Protein AF-A0A9D8FUT2-F1 (afdb_monomer)

Nearest PDB structures (foldseek):
  5x11-assembly1_B  TM=3.576E-01  e=8.310E+00  Bacillus spizizenii str. W23

Sequence (104 aa):
MATETNRPTRKVTVTLPISLLARLDGVVPSRLRSAFIVRAIEERLALMEQAAALEESAGAWRDEDYPDMATEGAIDRWLAELRGPADDRLYELSADPGERGEAP

Solvent-accessible surface area (backbone atoms only — not comparable to full-atom values): 6644 Å² total; per-residue (Å²): 133,86,78,82,86,76,75,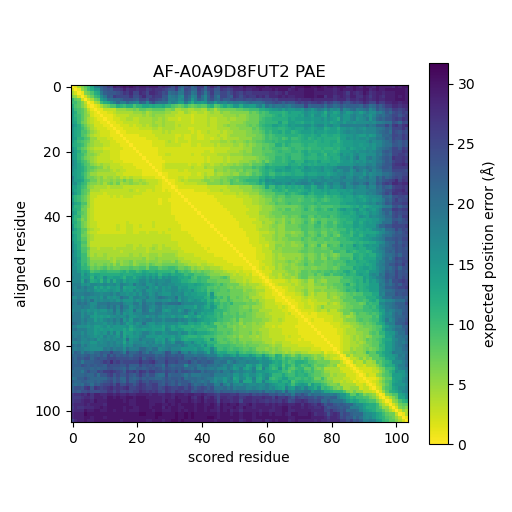92,81,79,94,80,90,79,93,73,60,68,72,56,50,54,54,45,60,76,75,40,58,81,92,47,42,67,62,50,53,51,50,55,49,52,56,54,48,52,52,49,54,51,53,50,50,53,62,72,47,59,76,75,71,54,64,87,83,37,65,56,64,65,40,72,74,33,37,50,50,51,49,47,65,67,40,46,72,53,51,53,52,51,48,63,73,66,51,64,86,81,74,73,69,82,77,133

Mean predicted aligned error: 12.24 Å

pLDDT: mean 84.5, std 15.14, range [38.53, 98.31]

Structure (mmCIF, N/CA/C/O backbone):
data_AF-A0A9D8FUT2-F1
#
_entry.id   AF-A0A9D8FUT2-F1
#
loop_
_atom_site.group_PDB
_atom_site.id
_atom_site.type_symbol
_atom_site.label_atom_id
_atom_site.label_alt_id
_atom_site.label_comp_id
_atom_site.label_asym_id
_atom_site.label_entity_id
_atom_site.label_seq_id
_atom_site.pdbx_PDB_ins_code
_atom_site.Cartn_x
_atom_site.Cartn_y
_atom_site.Cartn_z
_atom_site.occupancy
_atom_site.B_iso_or_equiv
_atom_site.auth_seq_id
_atom_site.auth_comp_id
_atom_site.auth_asym_id
_atom_site.auth_atom_id
_atom_site.pdbx_PDB_model_num
ATOM 1 N N . MET A 1 1 ? 17.488 -2.417 12.997 1.00 38.53 1 MET A N 1
ATOM 2 C CA . MET A 1 1 ? 16.045 -2.168 12.793 1.00 38.53 1 MET A CA 1
ATOM 3 C C . MET A 1 1 ? 15.645 -1.029 13.716 1.00 38.53 1 MET A C 1
ATOM 5 O O . MET A 1 1 ? 15.543 -1.250 14.914 1.00 38.53 1 MET A O 1
ATOM 9 N N . ALA A 1 2 ? 15.579 0.201 13.203 1.00 39.81 2 ALA A N 1
ATOM 10 C CA . ALA A 1 2 ? 15.327 1.380 14.028 1.00 39.81 2 ALA A CA 1
ATOM 11 C C . ALA A 1 2 ? 13.886 1.359 14.561 1.00 39.81 2 ALA A C 1
ATOM 13 O O . ALA A 1 2 ? 12.933 1.275 13.791 1.00 39.81 2 ALA A O 1
ATOM 14 N N . THR A 1 3 ? 13.731 1.411 15.881 1.00 47.22 3 THR A N 1
ATOM 15 C CA . THR A 1 3 ? 12.441 1.566 16.555 1.00 47.22 3 THR A CA 1
ATOM 16 C C . THR A 1 3 ? 12.002 3.023 16.449 1.00 47.22 3 THR A C 1
ATOM 18 O O . THR A 1 3 ? 12.442 3.880 17.219 1.00 47.22 3 THR A O 1
ATOM 21 N N . GLU A 1 4 ? 11.145 3.323 15.478 1.00 55.25 4 GLU A N 1
ATOM 22 C CA . GLU A 1 4 ? 10.532 4.642 15.316 1.00 55.25 4 GLU A CA 1
ATOM 23 C C . GLU A 1 4 ? 9.451 4.830 16.397 1.00 55.25 4 GLU A C 1
ATOM 25 O O . GLU A 1 4 ? 8.264 4.603 16.193 1.00 55.25 4 GLU A O 1
ATOM 30 N N . THR A 1 5 ? 9.886 5.142 17.620 1.00 58.72 5 THR A N 1
ATOM 31 C CA . THR A 1 5 ? 9.057 4.985 18.833 1.00 58.72 5 THR A CA 1
ATOM 32 C C . THR A 1 5 ? 8.139 6.185 19.113 1.00 58.72 5 THR A C 1
ATOM 34 O O . THR A 1 5 ? 7.511 6.231 20.165 1.00 58.72 5 THR A O 1
ATOM 37 N N . ASN A 1 6 ? 8.023 7.174 18.216 1.00 68.12 6 ASN A N 1
ATOM 38 C CA . ASN A 1 6 ? 7.124 8.310 18.455 1.00 68.12 6 ASN A CA 1
ATOM 39 C C . ASN A 1 6 ? 6.726 9.071 17.174 1.00 68.12 6 ASN A C 1
ATOM 41 O O . ASN A 1 6 ? 7.225 10.167 16.921 1.00 68.12 6 ASN A O 1
ATOM 45 N N . ARG A 1 7 ? 5.823 8.514 16.354 1.00 82.62 7 ARG A N 1
ATOM 46 C CA . ARG A 1 7 ? 5.160 9.301 15.296 1.00 82.62 7 ARG A CA 1
ATOM 47 C C . ARG A 1 7 ? 4.006 10.115 15.901 1.00 82.62 7 ARG A C 1
ATOM 49 O O . ARG A 1 7 ? 3.204 9.539 16.639 1.00 82.62 7 ARG A O 1
ATOM 56 N N . PRO A 1 8 ? 3.881 11.424 15.605 1.00 90.88 8 PRO A N 1
ATOM 57 C CA . PRO A 1 8 ? 2.759 12.223 16.088 1.00 90.88 8 PRO A CA 1
ATOM 58 C C . PRO A 1 8 ? 1.447 11.659 15.534 1.00 90.88 8 PRO A C 1
ATOM 60 O O . PRO A 1 8 ? 1.306 11.450 14.331 1.00 90.88 8 PRO A O 1
ATOM 63 N N . THR A 1 9 ? 0.477 11.407 16.413 1.00 90.50 9 THR A N 1
ATOM 64 C CA . THR A 1 9 ? -0.825 10.843 16.033 1.00 90.50 9 THR A CA 1
ATOM 65 C C . THR A 1 9 ? -1.944 11.856 16.249 1.00 90.50 9 THR A C 1
ATOM 67 O O . THR A 1 9 ? -1.925 12.643 17.195 1.00 90.50 9 THR A O 1
ATOM 70 N N . ARG A 1 10 ? -2.949 11.835 15.366 1.00 94.50 10 ARG A N 1
ATOM 71 C CA . ARG A 1 10 ? -4.179 12.630 15.486 1.00 94.50 10 ARG A CA 1
ATOM 72 C C . ARG A 1 10 ? -5.381 11.696 15.467 1.00 94.50 10 ARG A C 1
ATOM 74 O O . ARG A 1 10 ? -5.510 10.874 14.565 1.00 94.50 10 ARG A O 1
ATOM 81 N N . LYS A 1 11 ? -6.282 11.840 16.440 1.00 92.94 11 LYS A N 1
ATOM 82 C CA . LYS A 1 11 ? -7.521 11.055 16.488 1.00 92.94 11 LYS A CA 1
ATOM 83 C C . LYS A 1 11 ? -8.502 11.540 15.419 1.00 92.94 11 LYS A C 1
ATOM 85 O O . LYS A 1 11 ? -8.740 12.738 15.294 1.00 92.94 11 LYS A O 1
ATOM 90 N N . VAL A 1 12 ? -9.091 10.597 14.691 1.00 93.69 12 VAL A N 1
ATOM 91 C CA . VAL A 1 12 ? -10.158 10.832 13.709 1.00 93.69 12 VAL A CA 1
ATOM 92 C C . VAL A 1 12 ? -11.348 9.945 14.074 1.00 93.69 12 VAL A C 1
ATOM 94 O O . VAL A 1 12 ? -11.162 8.789 14.454 1.00 93.69 12 VAL A O 1
ATOM 97 N N . THR A 1 13 ? -12.564 10.484 13.980 1.00 94.38 13 THR A N 1
ATOM 98 C CA . THR A 1 13 ? -13.807 9.723 14.176 1.00 94.38 13 THR A CA 1
ATOM 99 C C . THR A 1 13 ? -14.350 9.301 12.816 1.00 94.38 13 THR A C 1
ATOM 101 O O . THR A 1 13 ? -14.564 10.150 11.955 1.00 94.38 13 THR A O 1
ATOM 104 N N . VAL A 1 14 ? -14.583 8.001 12.624 1.00 91.88 14 VAL A N 1
ATOM 105 C CA . VAL A 1 14 ? -15.104 7.425 11.374 1.00 91.88 14 VAL A CA 1
ATOM 106 C C . VAL A 1 14 ? -16.338 6.586 11.694 1.00 91.88 14 VAL A C 1
ATOM 108 O O . VAL A 1 14 ? -16.329 5.813 12.652 1.00 91.88 14 VAL A O 1
ATOM 111 N N . THR A 1 15 ? -17.394 6.729 10.893 1.00 96.00 15 THR A N 1
ATOM 112 C CA . THR A 1 15 ? -18.607 5.907 11.012 1.00 96.00 15 THR A CA 1
ATOM 113 C C . THR A 1 15 ? -18.456 4.664 10.143 1.00 96.00 15 THR A C 1
ATOM 115 O O . THR A 1 15 ? -18.174 4.777 8.953 1.00 96.00 15 THR A O 1
ATOM 118 N N . LEU A 1 16 ? -18.639 3.481 10.731 1.00 92.56 16 LEU A N 1
ATOM 119 C CA . LEU A 1 16 ? -18.497 2.192 10.051 1.00 92.56 16 LEU A CA 1
ATOM 120 C C . LEU A 1 16 ? -19.815 1.408 10.123 1.00 92.56 16 LEU A C 1
ATOM 122 O O . LEU A 1 16 ? -20.492 1.465 11.154 1.00 92.56 16 LEU A O 1
ATOM 126 N N . PRO A 1 17 ? -20.183 0.644 9.077 1.00 97.50 17 PRO A N 1
ATOM 127 C CA . PRO A 1 17 ? -21.337 -0.244 9.136 1.00 97.50 17 PRO A CA 1
ATOM 128 C C . PRO A 1 17 ? -21.213 -1.258 10.278 1.00 97.50 17 PRO A C 1
ATOM 130 O O . PRO A 1 17 ? -20.157 -1.864 10.469 1.00 97.50 17 PRO A O 1
ATOM 133 N N . ILE A 1 18 ? -22.314 -1.506 10.993 1.00 97.19 18 ILE A N 1
ATOM 134 C CA . ILE A 1 18 ? -22.351 -2.461 12.116 1.00 97.19 18 ILE A CA 1
ATOM 135 C C . ILE A 1 18 ? -21.906 -3.858 11.665 1.00 97.19 18 ILE A C 1
ATOM 137 O O . ILE A 1 18 ? -21.151 -4.526 12.365 1.00 97.19 18 ILE A O 1
ATOM 141 N N . SER A 1 19 ? -22.316 -4.283 10.469 1.00 97.31 19 SER A N 1
ATOM 142 C CA . SER A 1 19 ? -21.922 -5.573 9.892 1.00 97.31 19 SER A CA 1
ATOM 143 C C . SER A 1 19 ? -20.412 -5.685 9.659 1.00 97.31 19 SER A C 1
ATOM 145 O O . SER A 1 19 ? -19.838 -6.756 9.847 1.00 97.31 19 SER A O 1
ATOM 147 N N . LEU A 1 20 ? -19.751 -4.587 9.284 1.00 95.19 20 LEU A N 1
ATOM 148 C CA . LEU A 1 20 ? -18.302 -4.551 9.110 1.00 95.19 20 LEU A CA 1
ATOM 149 C C . LEU A 1 20 ? -17.586 -4.618 10.460 1.00 95.19 20 LEU A C 1
ATOM 151 O O . LEU A 1 20 ? -16.620 -5.365 10.591 1.00 95.19 20 LEU A O 1
ATOM 155 N N . LEU A 1 21 ? -18.086 -3.892 11.464 1.00 93.31 21 LEU A N 1
ATOM 156 C CA . LEU A 1 21 ? -17.562 -3.971 12.827 1.00 93.31 21 LEU A CA 1
ATOM 157 C C . LEU A 1 21 ? -17.705 -5.387 13.389 1.00 93.31 21 LEU A C 1
ATOM 159 O O . LEU A 1 21 ? -16.725 -5.943 13.854 1.00 93.31 21 LEU A O 1
ATOM 163 N N . ALA A 1 22 ? -18.866 -6.029 13.247 1.00 94.88 22 ALA A N 1
ATOM 164 C CA . ALA A 1 22 ? -19.059 -7.408 13.699 1.00 94.88 22 ALA A CA 1
ATOM 165 C C . ALA A 1 22 ? -18.057 -8.388 13.057 1.00 94.88 22 ALA A C 1
ATOM 167 O O . ALA A 1 22 ? -17.514 -9.262 13.732 1.00 94.88 22 ALA A O 1
ATOM 168 N N . ARG A 1 23 ? -17.761 -8.216 11.761 1.00 95.25 23 ARG A N 1
ATOM 169 C CA . ARG A 1 23 ? -16.734 -9.009 11.065 1.00 95.25 23 ARG A CA 1
ATOM 170 C C . ARG A 1 23 ? -15.329 -8.718 11.584 1.00 95.25 23 ARG A C 1
ATOM 172 O O . ARG A 1 23 ? -14.566 -9.654 11.800 1.00 95.25 23 ARG A O 1
ATOM 179 N N . LEU A 1 24 ? -14.990 -7.445 11.786 1.00 94.06 24 LEU A N 1
ATOM 180 C CA . LEU A 1 24 ? -13.699 -7.046 12.346 1.00 94.06 24 LEU A CA 1
ATOM 181 C C . LEU A 1 24 ? -13.509 -7.646 13.744 1.00 94.06 24 LEU A C 1
ATOM 183 O O . LEU A 1 24 ? -12.442 -8.167 14.047 1.00 94.06 24 LEU A O 1
ATOM 187 N N . ASP A 1 25 ? -14.557 -7.625 14.559 1.00 91.25 25 ASP A N 1
ATOM 188 C CA . ASP A 1 25 ? -14.572 -8.120 15.932 1.00 91.25 25 ASP A CA 1
ATOM 189 C C . ASP A 1 25 ? -14.375 -9.638 16.011 1.00 91.25 25 ASP A C 1
ATOM 191 O O . ASP A 1 25 ? -13.738 -10.117 16.948 1.00 91.25 25 ASP A O 1
ATOM 195 N N . GLY A 1 26 ? -14.877 -10.382 15.020 1.00 94.31 26 GLY A N 1
ATOM 196 C CA . GLY A 1 26 ? -14.706 -11.833 14.926 1.00 94.31 26 GLY A CA 1
ATOM 197 C C . GLY A 1 26 ? -13.306 -12.285 14.498 1.00 94.31 26 GLY A C 1
ATOM 198 O O . GLY A 1 26 ? -12.945 -13.432 14.742 1.00 94.31 26 GLY A O 1
ATOM 199 N N . VAL A 1 27 ? -12.516 -11.407 13.871 1.00 95.25 27 VAL A N 1
ATOM 200 C CA . VAL A 1 27 ? -11.194 -11.752 13.308 1.00 95.25 27 VAL A CA 1
ATOM 201 C C . VAL A 1 27 ? -10.050 -11.078 14.066 1.00 95.25 27 VAL A C 1
ATOM 203 O O . VAL A 1 27 ? -8.987 -11.669 14.245 1.00 95.25 27 VAL A O 1
ATOM 206 N N . VAL A 1 28 ? -10.247 -9.837 14.517 1.00 94.38 28 VAL A N 1
ATOM 207 C CA . VAL A 1 28 ? -9.194 -8.992 15.087 1.00 94.38 28 VAL A CA 1
ATOM 208 C C . VAL A 1 28 ? -9.484 -8.700 16.564 1.00 94.38 28 VAL A C 1
ATOM 210 O O . VAL A 1 28 ? -10.483 -8.044 16.887 1.00 94.38 28 VAL A O 1
ATOM 213 N N . PRO A 1 29 ? -8.581 -9.094 17.483 1.00 92.06 29 PRO A N 1
ATOM 214 C CA 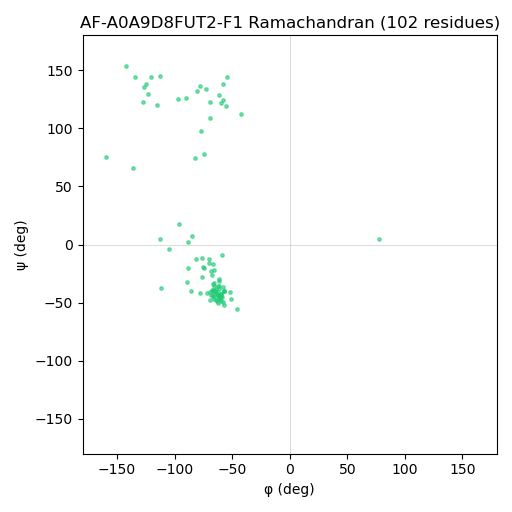. PRO A 1 29 ? -8.696 -8.755 18.897 1.00 92.06 29 PRO A CA 1
ATOM 215 C C . PRO A 1 29 ? -8.834 -7.246 19.121 1.00 92.06 29 PRO A C 1
ATOM 217 O O . PRO A 1 29 ? -8.182 -6.442 18.453 1.00 92.06 29 PRO A O 1
ATOM 220 N N . SER A 1 30 ? -9.629 -6.845 20.115 1.00 87.12 30 SER A N 1
ATOM 221 C CA . SER A 1 30 ? -9.954 -5.433 20.389 1.00 87.12 30 SER A CA 1
ATOM 222 C C . SER A 1 30 ? -8.725 -4.521 20.503 1.00 87.12 30 SER A C 1
ATOM 224 O O . SER A 1 30 ? -8.711 -3.431 19.933 1.00 87.12 30 SER A O 1
ATOM 226 N N . ARG A 1 31 ? -7.657 -4.990 21.162 1.00 89.56 31 ARG A N 1
ATOM 227 C CA . ARG A 1 31 ? -6.399 -4.241 21.351 1.00 89.56 31 ARG A CA 1
ATOM 228 C C . ARG A 1 31 ? -5.570 -4.066 20.073 1.00 89.56 31 ARG A C 1
ATOM 230 O O . ARG A 1 31 ? -4.684 -3.221 20.049 1.00 89.56 31 ARG A O 1
ATOM 237 N N . LEU A 1 32 ? -5.855 -4.833 19.020 1.00 93.25 32 LEU A N 1
ATOM 238 C CA . LEU A 1 32 ? -5.117 -4.807 17.753 1.00 93.25 32 LEU A CA 1
ATOM 239 C C . LEU A 1 32 ? -5.870 -4.084 16.631 1.00 93.25 32 LEU A C 1
ATOM 241 O O . LEU A 1 32 ? -5.310 -3.892 15.555 1.00 93.25 32 LEU A O 1
ATOM 245 N N . ARG A 1 33 ? -7.111 -3.639 16.866 1.00 91.62 33 ARG A N 1
ATOM 246 C CA . ARG A 1 33 ? -7.939 -3.002 15.827 1.00 91.62 33 ARG A CA 1
ATOM 247 C C . ARG A 1 33 ? -7.319 -1.736 15.265 1.00 91.62 33 ARG A C 1
ATOM 249 O O . ARG A 1 33 ? -7.314 -1.566 14.056 1.00 91.62 33 ARG A O 1
ATOM 256 N N . SER A 1 34 ? -6.773 -0.876 16.124 1.00 90.06 34 SER A N 1
ATOM 257 C CA . SER A 1 34 ? -6.118 0.357 15.671 1.00 90.06 34 SER A CA 1
ATOM 258 C C . SER A 1 34 ? -4.953 0.040 14.729 1.00 90.06 34 SER A C 1
ATOM 260 O O . SER A 1 34 ? -4.907 0.545 13.615 1.00 90.06 34 SER A O 1
ATOM 262 N N . ALA A 1 35 ? -4.075 -0.888 15.124 1.00 92.38 35 ALA A N 1
ATOM 263 C CA . ALA A 1 35 ? -2.945 -1.310 14.300 1.00 92.38 35 ALA A CA 1
ATOM 264 C C . ALA A 1 35 ? -3.391 -1.985 12.992 1.00 92.38 35 ALA A C 1
ATOM 266 O O . ALA A 1 35 ? -2.785 -1.776 11.946 1.00 92.38 35 ALA A O 1
ATOM 267 N N . PHE A 1 36 ? -4.460 -2.781 13.032 1.00 95.12 36 PHE A N 1
ATOM 268 C CA . PHE A 1 36 ? -5.040 -3.382 11.834 1.00 95.12 36 PHE A CA 1
ATOM 269 C C . PHE A 1 36 ? -5.580 -2.323 10.867 1.00 95.12 36 PHE A C 1
ATOM 271 O O . PHE A 1 36 ? -5.256 -2.364 9.686 1.00 95.12 36 PHE A O 1
ATOM 278 N N . ILE A 1 37 ? -6.362 -1.363 11.368 1.00 93.94 37 ILE A N 1
ATOM 279 C CA . ILE A 1 37 ? -6.949 -0.291 10.558 1.00 93.94 37 ILE A CA 1
ATOM 280 C C . ILE A 1 37 ? -5.850 0.584 9.951 1.00 93.94 37 ILE A C 1
ATOM 282 O O . ILE A 1 37 ? -5.925 0.897 8.769 1.00 93.94 37 ILE A O 1
ATOM 286 N N . VAL A 1 38 ? -4.822 0.939 10.729 1.00 94.94 38 VAL A N 1
ATOM 287 C CA . VAL A 1 38 ? -3.673 1.713 10.236 1.00 94.94 38 VAL A CA 1
ATOM 288 C C . VAL A 1 38 ? -3.000 0.992 9.071 1.00 94.94 38 VAL A C 1
ATOM 290 O O . VAL A 1 38 ? -2.900 1.574 7.997 1.00 94.94 38 VAL A O 1
ATOM 293 N N . ARG A 1 39 ? -2.646 -0.290 9.235 1.00 95.81 39 ARG A N 1
ATOM 294 C CA . ARG A 1 39 ? -2.018 -1.071 8.156 1.00 95.81 39 ARG A CA 1
ATOM 295 C C . ARG A 1 39 ? -2.906 -1.182 6.921 1.00 95.81 39 ARG A C 1
ATOM 297 O O . ARG A 1 39 ? -2.433 -0.969 5.815 1.00 95.81 39 ARG A O 1
ATOM 304 N N . ALA A 1 40 ? -4.199 -1.449 7.103 1.00 96.44 40 ALA A N 1
ATOM 305 C CA . ALA A 1 40 ? -5.136 -1.542 5.985 1.00 96.44 40 ALA A CA 1
ATOM 306 C C . ALA A 1 40 ? -5.251 -0.218 5.205 1.00 96.44 40 ALA A C 1
ATOM 308 O O . ALA A 1 40 ? -5.409 -0.229 3.986 1.00 96.44 40 ALA A O 1
ATOM 309 N N . ILE A 1 41 ? -5.170 0.924 5.898 1.00 96.31 41 ILE A N 1
ATOM 310 C CA . ILE A 1 41 ? -5.146 2.248 5.266 1.00 96.31 41 ILE A CA 1
ATOM 311 C C . ILE A 1 41 ? -3.827 2.461 4.516 1.00 96.31 41 ILE A C 1
ATOM 313 O O . ILE A 1 41 ? -3.870 2.869 3.360 1.00 96.31 41 ILE A O 1
ATOM 317 N N . GLU A 1 42 ? -2.681 2.163 5.134 1.00 97.75 42 GLU A N 1
ATOM 318 C CA . GLU A 1 42 ? -1.355 2.288 4.507 1.00 97.75 42 GLU A CA 1
ATOM 319 C C . GLU A 1 42 ? -1.251 1.443 3.231 1.00 97.75 42 GLU A C 1
ATOM 321 O O . GLU A 1 42 ? -0.893 1.961 2.176 1.00 97.75 42 GLU A O 1
ATOM 326 N N . GLU A 1 43 ? -1.644 0.169 3.296 1.00 98.00 43 GLU A N 1
ATOM 327 C CA . GLU A 1 43 ? -1.658 -0.738 2.144 1.00 98.00 43 GLU A CA 1
ATOM 328 C C . GLU A 1 43 ? -2.568 -0.212 1.028 1.00 98.00 43 GLU A C 1
ATOM 330 O O . GLU A 1 43 ? -2.191 -0.200 -0.146 1.00 98.00 43 GLU A O 1
ATOM 335 N N . ARG A 1 44 ? -3.770 0.265 1.379 1.00 98.19 44 ARG A N 1
ATOM 336 C CA . ARG A 1 44 ? -4.715 0.776 0.384 1.00 98.19 44 ARG A CA 1
ATOM 337 C C . ARG A 1 44 ? -4.210 2.050 -0.287 1.00 98.19 44 ARG A C 1
ATOM 339 O O . ARG A 1 44 ? -4.410 2.177 -1.495 1.00 98.19 44 ARG A O 1
ATOM 346 N N . LEU A 1 45 ? -3.595 2.960 0.470 1.00 98.31 45 LEU A N 1
ATOM 347 C CA . LEU A 1 45 ? -3.012 4.197 -0.052 1.00 98.31 45 LEU A CA 1
ATOM 348 C C . LEU A 1 45 ? -1.826 3.902 -0.970 1.00 98.31 45 LEU A C 1
ATOM 350 O O . LEU A 1 45 ? -1.819 4.387 -2.096 1.00 98.31 45 LEU A O 1
ATOM 354 N N . ALA A 1 46 ? -0.910 3.023 -0.559 1.00 97.88 46 ALA A N 1
ATOM 355 C CA . ALA A 1 46 ? 0.227 2.626 -1.385 1.00 97.88 46 ALA A CA 1
ATOM 356 C C . ALA A 1 46 ? -0.218 2.050 -2.741 1.00 97.88 46 ALA A C 1
ATOM 358 O O . ALA A 1 46 ? 0.366 2.361 -3.776 1.00 97.88 46 ALA A O 1
ATOM 359 N N . LEU A 1 47 ? -1.289 1.248 -2.762 1.00 98.06 47 LEU A N 1
ATOM 360 C CA . LEU A 1 47 ? -1.865 0.740 -4.011 1.00 98.06 47 LEU A CA 1
ATOM 361 C C . LEU A 1 47 ? -2.467 1.848 -4.888 1.00 98.06 47 LEU A C 1
ATOM 363 O O . LEU A 1 47 ? -2.393 1.760 -6.110 1.00 98.06 47 LEU A O 1
ATOM 367 N N . MET A 1 48 ? -3.079 2.876 -4.292 1.00 98.19 48 MET A N 1
ATOM 368 C CA . MET A 1 48 ? -3.609 4.022 -5.047 1.00 98.19 48 MET A CA 1
ATOM 369 C C . MET A 1 48 ? -2.487 4.856 -5.656 1.00 98.19 48 MET A C 1
ATOM 371 O O . MET A 1 48 ? -2.581 5.237 -6.816 1.00 98.19 48 MET A O 1
ATOM 375 N N . GLU A 1 49 ? -1.429 5.105 -4.889 1.00 97.81 49 GLU A N 1
ATOM 376 C CA . GLU A 1 49 ? -0.245 5.837 -5.343 1.00 97.81 49 GLU A CA 1
ATOM 377 C C . GLU A 1 49 ? 0.461 5.096 -6.484 1.00 97.81 49 GLU A C 1
ATOM 379 O O . GLU A 1 49 ? 0.803 5.706 -7.492 1.00 97.81 49 GLU A O 1
ATOM 384 N N . GLN A 1 50 ? 0.609 3.770 -6.378 1.00 96.75 50 GLN A N 1
ATOM 385 C CA . GLN A 1 50 ? 1.164 2.945 -7.457 1.00 96.75 50 GLN A CA 1
ATOM 386 C C . GLN A 1 50 ? 0.299 2.982 -8.717 1.00 96.75 50 GLN A C 1
ATOM 388 O O . GLN A 1 50 ? 0.831 3.125 -9.813 1.00 96.75 50 GLN A O 1
ATOM 393 N N . ALA A 1 51 ? -1.025 2.867 -8.576 1.00 97.00 51 ALA A N 1
ATOM 394 C CA . ALA A 1 51 ? -1.931 2.953 -9.717 1.00 97.00 51 ALA A CA 1
ATOM 395 C C . ALA A 1 51 ? -1.825 4.316 -10.417 1.00 97.00 51 ALA A C 1
ATOM 397 O O . ALA A 1 51 ? -1.686 4.360 -11.635 1.00 97.00 51 ALA A O 1
ATOM 398 N N . ALA A 1 52 ? -1.798 5.408 -9.648 1.00 96.62 52 ALA A N 1
ATOM 399 C CA . ALA A 1 52 ? -1.609 6.751 -10.187 1.00 96.62 52 ALA A CA 1
ATOM 400 C C . ALA A 1 52 ? -0.261 6.888 -10.914 1.00 96.62 52 ALA A C 1
ATOM 402 O O . ALA A 1 52 ? -0.222 7.371 -12.038 1.00 96.62 52 ALA A O 1
ATOM 403 N N . ALA A 1 53 ? 0.830 6.384 -10.330 1.00 95.75 53 ALA A N 1
ATOM 404 C CA . ALA A 1 53 ? 2.144 6.401 -10.971 1.00 95.75 53 ALA A CA 1
ATOM 405 C C . ALA A 1 53 ? 2.174 5.608 -12.291 1.00 9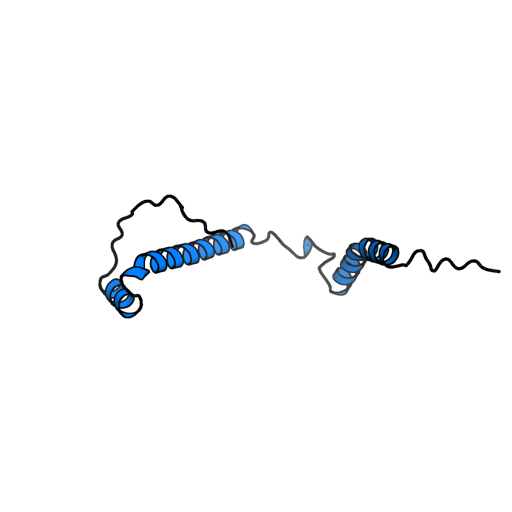5.75 53 ALA A C 1
ATOM 407 O O . ALA A 1 53 ? 2.817 6.034 -13.251 1.00 95.75 53 ALA A O 1
ATOM 408 N N . LEU A 1 54 ? 1.481 4.466 -12.371 1.00 94.88 54 LEU A N 1
ATOM 409 C CA . LEU A 1 54 ? 1.361 3.696 -13.614 1.00 94.88 54 LEU A CA 1
ATOM 410 C C . LEU A 1 54 ? 0.566 4.452 -14.685 1.00 94.88 54 LEU A C 1
ATOM 412 O O . LEU A 1 54 ? 0.939 4.418 -15.854 1.00 94.88 54 LEU A O 1
ATOM 416 N N . GLU A 1 55 ? -0.504 5.144 -14.297 1.00 94.25 55 GLU A N 1
ATOM 417 C CA . GLU A 1 55 ? -1.282 5.985 -15.211 1.00 94.25 55 GLU A CA 1
ATOM 418 C C . GLU A 1 55 ? -0.466 7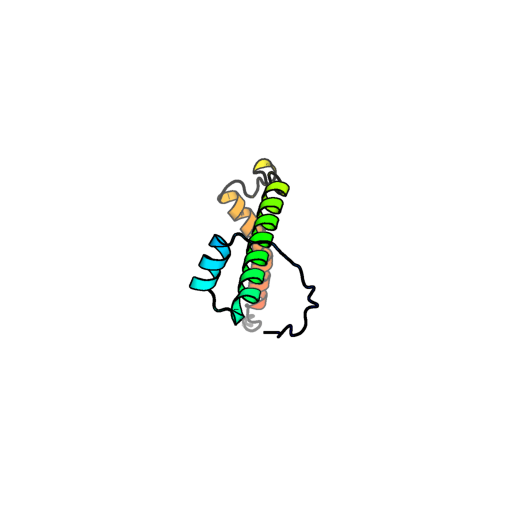.190 -15.704 1.00 94.25 55 GLU A C 1
ATOM 420 O O . GLU A 1 55 ? -0.444 7.469 -16.900 1.00 94.25 55 GLU A O 1
ATOM 425 N N . GLU A 1 56 ? 0.254 7.872 -14.811 1.00 93.56 56 GLU A N 1
ATOM 426 C CA . GLU A 1 56 ? 1.097 9.030 -15.141 1.00 93.56 56 GLU A CA 1
ATOM 427 C C . GLU A 1 56 ? 2.298 8.661 -16.022 1.00 93.56 56 GLU A C 1
ATOM 429 O O . GLU A 1 56 ? 2.706 9.443 -16.879 1.00 93.56 56 GLU A O 1
ATOM 434 N N . SER A 1 57 ? 2.861 7.467 -15.829 1.00 90.75 57 SER A N 1
ATOM 435 C CA . SER A 1 57 ? 3.983 6.957 -16.627 1.00 90.75 57 SER A CA 1
ATOM 436 C C . SER A 1 57 ? 3.549 6.209 -17.889 1.00 90.75 57 SER A C 1
ATOM 438 O O . SER A 1 57 ? 4.400 5.725 -18.641 1.00 90.75 57 SER A O 1
ATOM 440 N N . ALA A 1 58 ? 2.245 6.123 -18.171 1.00 88.69 58 ALA A N 1
ATOM 441 C CA . ALA A 1 58 ? 1.749 5.484 -19.379 1.00 88.69 58 ALA A CA 1
ATOM 442 C C . ALA A 1 58 ? 2.313 6.183 -20.628 1.00 88.69 58 ALA A C 1
ATOM 444 O O . ALA A 1 58 ? 2.131 7.380 -20.842 1.00 88.69 58 ALA A O 1
ATOM 445 N N . GLY A 1 59 ? 3.017 5.419 -21.466 1.00 85.38 59 GLY A N 1
ATOM 446 C CA . GLY A 1 59 ? 3.679 5.943 -22.663 1.00 85.38 59 GLY A CA 1
ATOM 447 C C . GLY A 1 59 ? 4.993 6.687 -22.401 1.00 85.38 59 GLY A C 1
ATOM 448 O O . GLY A 1 59 ? 5.581 7.189 -23.355 1.00 85.38 59 GLY A O 1
ATOM 449 N N . ALA A 1 60 ? 5.487 6.724 -21.157 1.00 87.00 60 ALA A N 1
ATOM 450 C CA . ALA A 1 60 ? 6.830 7.223 -20.846 1.00 87.00 60 ALA A CA 1
ATOM 451 C C . ALA A 1 60 ? 7.946 6.328 -21.420 1.00 87.00 60 ALA A C 1
ATOM 453 O O . ALA A 1 60 ? 9.090 6.762 -21.514 1.00 87.00 60 ALA A O 1
ATOM 454 N N . TRP A 1 61 ? 7.612 5.092 -21.805 1.00 84.19 61 TRP A N 1
ATOM 455 C CA . TRP A 1 61 ? 8.501 4.149 -22.472 1.00 84.19 61 TRP A CA 1
ATOM 456 C C . TRP A 1 61 ? 7.838 3.639 -23.751 1.00 84.19 61 TRP A C 1
ATOM 458 O O . TRP A 1 61 ? 6.737 3.086 -23.693 1.00 84.19 61 TRP A O 1
ATOM 468 N N . ARG A 1 62 ? 8.492 3.828 -24.899 1.00 85.31 62 ARG A N 1
ATOM 469 C CA . ARG A 1 62 ? 8.045 3.326 -26.205 1.00 85.31 62 ARG A CA 1
ATOM 470 C C . ARG A 1 62 ? 9.221 2.698 -26.933 1.00 85.31 62 ARG A C 1
ATOM 472 O O . ARG A 1 62 ? 10.336 3.204 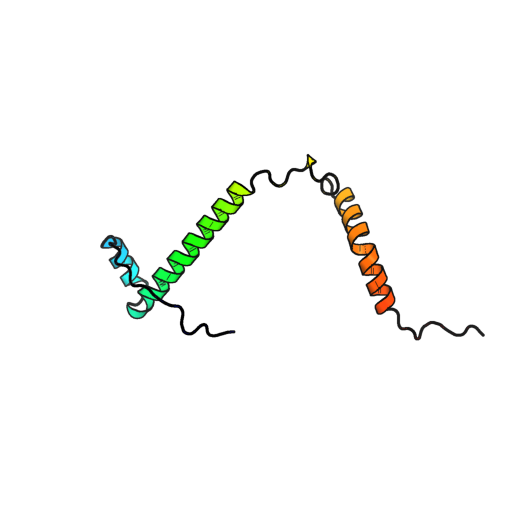-26.835 1.00 85.31 62 ARG A O 1
ATOM 479 N N . ASP A 1 63 ? 8.974 1.627 -27.675 1.00 82.75 63 ASP A N 1
ATOM 480 C CA . ASP A 1 63 ? 10.034 0.875 -28.356 1.00 82.75 63 ASP A CA 1
ATOM 481 C C . ASP A 1 63 ? 10.777 1.741 -29.387 1.00 82.75 63 ASP A C 1
ATOM 483 O O . ASP A 1 63 ? 11.983 1.587 -29.578 1.00 82.75 63 ASP A O 1
ATOM 487 N N . GLU A 1 64 ? 10.090 2.712 -30.001 1.00 85.81 64 GLU A N 1
ATOM 488 C CA . GLU A 1 64 ? 10.696 3.646 -30.955 1.00 85.81 64 GLU A CA 1
ATOM 489 C C . GLU A 1 64 ? 11.707 4.600 -30.306 1.00 85.81 64 GLU A C 1
ATOM 491 O O . GLU A 1 64 ? 12.622 5.071 -30.983 1.00 85.81 64 GLU A O 1
ATOM 496 N N . ASP A 1 65 ? 11.560 4.877 -29.007 1.00 85.88 65 ASP A N 1
ATOM 497 C CA . ASP A 1 65 ? 12.471 5.746 -28.259 1.00 85.88 65 ASP A CA 1
ATOM 498 C C . ASP A 1 65 ? 13.747 4.989 -27.813 1.00 85.88 65 ASP A C 1
ATOM 500 O O . ASP A 1 65 ? 14.729 5.626 -27.425 1.00 85.88 65 ASP A O 1
ATOM 504 N N . TYR A 1 66 ? 13.769 3.647 -27.908 1.00 85.25 66 TYR A N 1
ATOM 505 C CA . TYR A 1 66 ? 14.860 2.781 -27.426 1.00 85.25 66 TYR A CA 1
ATOM 506 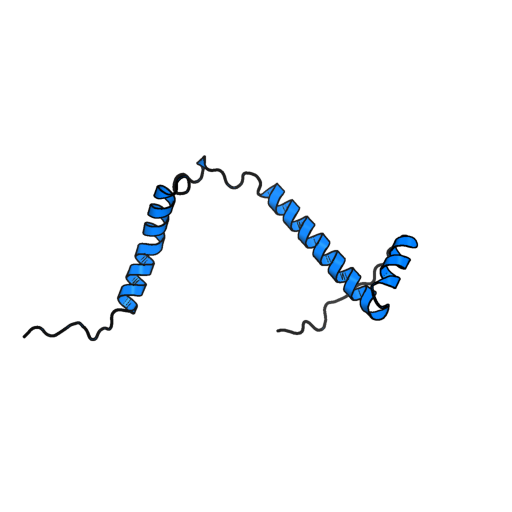C C . TYR A 1 66 ? 15.247 1.672 -28.431 1.00 85.25 66 TYR A C 1
ATOM 508 O O . TYR A 1 66 ? 15.123 0.479 -28.131 1.00 85.25 66 TYR A O 1
ATOM 516 N N . PRO A 1 67 ? 15.789 2.022 -29.614 1.00 85.06 67 PRO A N 1
ATOM 517 C CA . PRO A 1 67 ? 16.152 1.047 -30.649 1.00 85.06 67 PRO A CA 1
ATOM 518 C C . PRO A 1 67 ? 17.224 0.043 -30.195 1.00 85.06 67 PRO A C 1
ATOM 520 O O . PRO A 1 67 ? 17.215 -1.114 -30.622 1.00 85.06 67 PRO A O 1
ATOM 52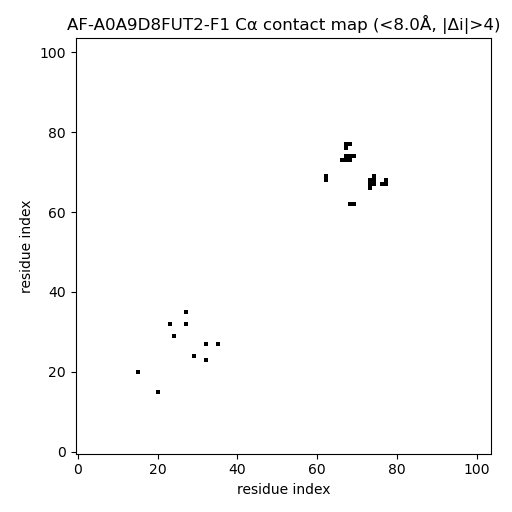3 N N . ASP A 1 68 ? 18.107 0.450 -29.282 1.00 86.12 68 ASP A N 1
ATOM 524 C CA . ASP A 1 68 ? 19.164 -0.400 -28.720 1.00 86.12 68 ASP A CA 1
ATOM 525 C C . ASP A 1 68 ? 18.613 -1.501 -27.801 1.00 86.12 68 ASP A C 1
ATOM 527 O O . ASP A 1 68 ? 19.317 -2.450 -27.470 1.00 86.12 68 ASP A O 1
ATOM 531 N N . MET A 1 69 ? 17.335 -1.410 -27.423 1.00 85.56 69 MET A N 1
ATOM 532 C CA . MET A 1 69 ? 16.639 -2.402 -26.604 1.00 85.56 69 MET A CA 1
ATOM 533 C C . MET A 1 69 ? 15.536 -3.140 -27.380 1.00 85.56 69 MET A C 1
ATOM 535 O O . MET A 1 69 ? 14.831 -3.966 -26.807 1.00 85.56 69 MET A O 1
ATOM 539 N N . ALA A 1 70 ? 15.400 -2.893 -28.689 1.00 87.38 70 ALA A N 1
ATOM 540 C CA . ALA A 1 70 ? 14.314 -3.436 -29.509 1.00 87.38 70 ALA A CA 1
ATOM 541 C C . ALA A 1 70 ? 14.476 -4.926 -29.872 1.00 87.38 70 ALA A C 1
ATOM 543 O O . ALA A 1 70 ? 13.518 -5.582 -30.276 1.00 87.38 70 ALA A O 1
ATOM 544 N N . THR A 1 71 ? 15.690 -5.478 -29.777 1.00 90.62 71 THR A N 1
ATOM 545 C CA . THR A 1 71 ? 15.974 -6.890 -30.084 1.00 90.62 71 THR A CA 1
ATOM 546 C C . THR A 1 71 ? 16.996 -7.455 -29.112 1.00 90.62 71 THR A C 1
ATOM 548 O O . THR A 1 71 ? 17.846 -6.715 -28.623 1.00 90.62 71 THR A O 1
ATOM 551 N N . GLU A 1 72 ? 16.974 -8.770 -28.896 1.00 89.75 72 GLU A N 1
ATOM 552 C CA . GLU A 1 72 ? 17.963 -9.474 -28.067 1.00 89.75 72 GLU A CA 1
ATOM 553 C C . GLU A 1 72 ? 19.403 -9.132 -28.484 1.00 89.75 72 GLU A C 1
ATOM 555 O O . GLU A 1 72 ? 20.199 -8.695 -27.663 1.00 89.75 72 GLU A O 1
ATOM 560 N N . GLY A 1 73 ? 19.708 -9.162 -29.787 1.00 92.38 73 GLY A N 1
ATOM 561 C CA . GLY A 1 73 ? 21.041 -8.803 -30.282 1.00 92.38 73 GLY A CA 1
ATOM 562 C C . GLY A 1 73 ? 21.411 -7.319 -30.134 1.00 92.38 73 GLY A C 1
ATOM 563 O O . GLY A 1 73 ? 22.595 -6.991 -30.147 1.00 92.38 73 GLY A O 1
ATOM 564 N N . ALA A 1 74 ? 20.438 -6.408 -30.029 1.00 89.94 74 ALA A N 1
ATOM 565 C CA . ALA A 1 74 ? 20.700 -5.003 -29.705 1.00 89.94 74 ALA A CA 1
ATOM 566 C C . ALA A 1 74 ? 20.964 -4.829 -28.202 1.00 89.94 74 ALA A C 1
ATOM 568 O O . ALA A 1 74 ? 21.944 -4.180 -27.836 1.00 89.94 74 ALA A O 1
ATOM 569 N N . ILE A 1 75 ? 20.178 -5.515 -27.365 1.00 91.25 75 ILE A N 1
ATOM 570 C CA . ILE A 1 75 ? 20.368 -5.570 -25.913 1.00 91.25 75 ILE A CA 1
ATOM 571 C C . ILE A 1 75 ? 21.752 -6.136 -25.585 1.00 91.25 75 ILE A C 1
ATOM 573 O O . ILE A 1 75 ? 22.459 -5.555 -24.769 1.00 91.25 75 ILE A O 1
ATOM 577 N N . ASP A 1 76 ? 22.180 -7.213 -26.245 1.00 92.25 76 ASP A N 1
ATOM 578 C CA . ASP A 1 76 ? 23.495 -7.825 -26.025 1.00 92.25 76 ASP A CA 1
ATOM 579 C C . ASP A 1 76 ? 24.646 -6.875 -26.368 1.00 92.25 76 ASP A C 1
ATOM 581 O O . ASP A 1 76 ? 25.617 -6.784 -25.615 1.00 92.25 76 ASP A O 1
ATOM 585 N N . ARG A 1 77 ? 24.534 -6.126 -27.475 1.00 90.31 77 ARG A N 1
ATOM 586 C CA . ARG A 1 77 ? 25.526 -5.098 -27.833 1.00 90.31 77 ARG A CA 1
ATOM 587 C C . ARG A 1 77 ? 25.562 -3.981 -26.797 1.00 90.31 77 ARG A C 1
ATOM 589 O O . ARG A 1 77 ? 26.637 -3.646 -26.312 1.00 90.31 77 ARG A O 1
ATOM 596 N N . TRP A 1 78 ? 24.398 -3.462 -26.417 1.00 90.44 78 TRP A N 1
ATOM 597 C CA . TRP A 1 78 ? 24.285 -2.419 -25.402 1.00 90.44 78 TRP A CA 1
ATOM 598 C C . TRP A 1 78 ? 24.848 -2.873 -24.046 1.00 90.44 78 TRP A C 1
ATOM 600 O O . TRP A 1 78 ? 25.595 -2.141 -23.400 1.00 90.44 78 TRP A O 1
ATOM 610 N N . LEU A 1 79 ? 24.563 -4.111 -23.627 1.00 89.69 79 LEU A N 1
ATOM 611 C CA . LEU A 1 79 ? 25.119 -4.701 -22.410 1.00 89.69 79 LEU A CA 1
ATOM 612 C C . LEU A 1 79 ? 26.636 -4.887 -22.499 1.00 89.69 79 LEU A C 1
ATOM 614 O O . LEU A 1 79 ? 27.316 -4.635 -21.506 1.00 89.69 79 LEU A O 1
ATOM 618 N N . ALA A 1 80 ? 27.171 -5.313 -23.645 1.00 88.38 80 ALA A N 1
ATOM 619 C CA . ALA A 1 80 ? 28.611 -5.455 -23.851 1.00 88.38 80 ALA A CA 1
ATOM 620 C C . ALA A 1 80 ? 29.331 -4.099 -23.777 1.00 88.38 80 ALA A C 1
ATOM 622 O O . ALA A 1 80 ? 30.371 -3.995 -23.132 1.00 88.38 80 ALA A O 1
ATOM 623 N N . GLU A 1 81 ? 28.755 -3.047 -24.359 1.00 88.12 81 GLU A N 1
ATOM 624 C CA . GLU A 1 81 ? 29.283 -1.680 -24.269 1.00 88.12 81 GLU A CA 1
ATOM 625 C C . GLU A 1 81 ? 29.196 -1.116 -22.845 1.00 88.12 81 GLU A C 1
ATOM 627 O O . GLU A 1 81 ? 30.128 -0.465 -22.371 1.00 88.12 81 GLU A O 1
ATOM 632 N N . LEU A 1 82 ? 28.102 -1.401 -22.132 1.00 87.31 82 LEU A N 1
ATOM 633 C CA . LEU A 1 82 ? 27.902 -0.956 -20.754 1.00 87.31 82 LEU A CA 1
ATOM 634 C C . LEU A 1 82 ? 28.849 -1.662 -19.773 1.00 87.31 82 LEU A C 1
ATOM 636 O O . LEU A 1 82 ? 29.349 -1.037 -18.835 1.00 87.31 82 LEU A O 1
ATOM 640 N N . ARG A 1 83 ? 29.065 -2.970 -19.960 1.00 87.06 83 ARG A N 1
ATOM 641 C CA . ARG A 1 83 ? 29.843 -3.817 -19.045 1.00 87.06 83 ARG A CA 1
ATOM 642 C C . ARG A 1 83 ? 31.326 -3.853 -19.374 1.00 87.06 83 ARG A C 1
ATOM 644 O O . ARG A 1 83 ? 32.111 -3.887 -18.437 1.00 87.06 83 ARG A O 1
ATOM 651 N N . GLY A 1 84 ? 31.721 -3.749 -20.643 1.00 83.19 84 GLY A N 1
ATOM 652 C CA . GLY A 1 84 ? 33.121 -3.829 -21.079 1.00 83.19 84 GLY A CA 1
ATOM 653 C C . GLY A 1 84 ? 34.083 -2.985 -20.230 1.00 83.19 84 GLY A C 1
ATOM 654 O O . GLY A 1 84 ? 34.968 -3.545 -19.595 1.00 83.19 84 GLY A O 1
ATOM 655 N N . PRO A 1 85 ? 33.856 -1.667 -20.061 1.00 80.56 85 PRO A N 1
ATOM 656 C CA . PRO A 1 85 ? 34.748 -0.816 -19.269 1.00 80.56 85 PRO A CA 1
ATOM 657 C C . PRO A 1 85 ? 34.793 -1.140 -17.768 1.00 80.56 85 PRO A C 1
ATOM 659 O O . PRO A 1 85 ? 35.705 -0.687 -17.069 1.00 80.56 85 PRO A O 1
ATOM 662 N N . ALA A 1 86 ? 33.761 -1.798 -17.233 1.00 74.00 86 ALA A N 1
ATOM 663 C CA . ALA A 1 86 ? 33.703 -2.236 -15.842 1.00 74.00 86 ALA A CA 1
ATOM 664 C C . ALA A 1 86 ? 34.375 -3.603 -15.674 1.00 74.00 86 ALA A C 1
ATOM 666 O O . ALA A 1 86 ? 35.114 -3.789 -14.710 1.00 74.00 86 ALA A O 1
ATOM 667 N N . ASP A 1 87 ? 34.173 -4.503 -16.632 1.00 76.81 87 ASP A N 1
ATOM 668 C CA . ASP A 1 87 ? 34.797 -5.819 -16.695 1.00 76.81 87 ASP A CA 1
ATOM 669 C C . ASP A 1 87 ? 36.312 -5.695 -16.914 1.00 76.81 87 ASP A C 1
ATOM 671 O O . ASP A 1 87 ? 37.068 -6.368 -16.222 1.00 76.81 87 ASP A O 1
ATOM 675 N N . ASP A 1 88 ? 36.769 -4.755 -17.747 1.00 77.75 88 ASP A N 1
ATOM 676 C CA . ASP A 1 88 ? 38.194 -4.444 -17.935 1.00 77.75 88 ASP A CA 1
ATOM 677 C C . ASP A 1 88 ? 38.839 -3.949 -16.631 1.00 77.75 88 ASP A C 1
ATOM 679 O O . ASP A 1 88 ? 39.888 -4.436 -16.217 1.00 77.75 88 ASP A O 1
ATOM 683 N N . ARG A 1 89 ? 38.173 -3.032 -15.914 1.00 77.00 89 ARG A N 1
ATOM 684 C CA . ARG A 1 89 ? 38.643 -2.543 -14.605 1.00 77.00 89 ARG A CA 1
ATOM 685 C C . ARG A 1 89 ? 38.642 -3.634 -13.540 1.00 77.00 89 ARG A C 1
ATOM 687 O O . ARG A 1 89 ? 39.547 -3.680 -12.712 1.00 77.00 89 ARG A O 1
ATOM 694 N N . LEU A 1 90 ? 37.621 -4.490 -13.525 1.00 76.38 90 LEU A N 1
ATOM 695 C CA . LEU A 1 90 ? 37.551 -5.633 -12.615 1.00 76.38 90 LEU A CA 1
ATOM 696 C C . LEU A 1 90 ? 38.652 -6.649 -12.931 1.00 76.38 90 LEU A C 1
ATOM 698 O O . LEU A 1 90 ? 39.276 -7.158 -12.003 1.00 76.38 90 LEU A O 1
ATOM 702 N N . TYR A 1 91 ? 38.934 -6.885 -14.212 1.00 76.50 91 TYR A N 1
ATOM 703 C CA . TYR A 1 91 ? 40.028 -7.732 -14.666 1.00 76.50 91 TYR A CA 1
ATOM 704 C C . TYR A 1 91 ? 41.382 -7.164 -14.224 1.00 76.50 91 TYR A C 1
ATOM 706 O O . TYR A 1 91 ? 42.130 -7.870 -13.556 1.00 76.50 91 TYR A O 1
ATOM 714 N N . GLU A 1 92 ? 41.654 -5.879 -14.471 1.00 76.50 92 GLU A N 1
ATOM 715 C CA . GLU A 1 92 ? 42.872 -5.181 -14.025 1.00 76.50 92 GLU A CA 1
ATOM 716 C C . GLU A 1 92 ? 43.068 -5.203 -12.500 1.00 76.50 92 GLU A C 1
ATOM 718 O O . GLU A 1 92 ? 44.196 -5.317 -12.028 1.00 76.50 92 GLU A O 1
ATOM 723 N N . LEU A 1 93 ? 41.986 -5.111 -11.718 1.00 75.31 93 LEU A N 1
ATOM 724 C CA . LEU A 1 93 ? 42.025 -5.188 -10.251 1.00 75.31 93 LEU A CA 1
ATOM 725 C C . LEU A 1 93 ? 42.201 -6.621 -9.727 1.00 75.31 93 LEU A C 1
ATOM 727 O O . LEU A 1 93 ? 42.706 -6.809 -8.621 1.00 75.31 93 LEU A O 1
ATOM 731 N N . SER A 1 94 ? 41.738 -7.615 -10.488 1.00 73.38 94 SER A N 1
ATOM 732 C CA . SER A 1 94 ? 41.853 -9.041 -10.155 1.00 73.38 94 SER A CA 1
ATOM 733 C C . SER A 1 94 ? 43.153 -9.677 -10.651 1.00 73.38 94 SER A C 1
ATOM 735 O O . SER A 1 94 ? 43.558 -10.715 -10.129 1.00 73.38 94 SER A O 1
ATOM 737 N N . ALA A 1 95 ? 43.809 -9.055 -11.633 1.00 71.25 95 ALA A N 1
ATOM 738 C CA . ALA A 1 95 ? 45.124 -9.439 -12.105 1.00 71.25 95 ALA A CA 1
ATOM 739 C C . ALA A 1 95 ? 46.154 -9.108 -11.016 1.00 71.25 95 ALA A C 1
ATOM 741 O O . ALA A 1 95 ? 46.442 -7.945 -10.733 1.00 71.25 95 ALA A O 1
ATOM 742 N N . ASP A 1 96 ? 46.689 -10.147 -10.376 1.00 60.78 96 ASP A N 1
ATOM 743 C CA . ASP A 1 96 ? 47.740 -10.017 -9.371 1.00 60.78 96 ASP A CA 1
ATOM 744 C C . ASP A 1 96 ? 48.962 -9.302 -9.994 1.00 60.78 96 ASP A C 1
ATOM 746 O O . ASP A 1 96 ? 49.491 -9.769 -11.011 1.00 60.78 96 ASP A O 1
ATOM 750 N N . PRO A 1 97 ? 49.465 -8.185 -9.423 1.00 58.09 97 PRO A N 1
ATOM 751 C CA . PRO A 1 97 ? 50.683 -7.532 -9.910 1.00 58.09 97 PRO A CA 1
ATOM 752 C C . PRO A 1 97 ? 51.929 -8.443 -9.884 1.00 58.09 97 PRO A C 1
ATOM 754 O O . PRO A 1 97 ? 52.961 -8.056 -10.441 1.00 58.09 97 PRO A O 1
ATOM 757 N N . GLY A 1 98 ? 51.841 -9.632 -9.271 1.00 56.88 98 GLY A N 1
ATOM 758 C CA . GLY A 1 98 ? 52.882 -10.659 -9.211 1.00 56.88 98 GLY A CA 1
ATOM 759 C C . GLY A 1 98 ? 53.108 -11.510 -10.472 1.00 56.88 98 GLY A C 1
ATOM 760 O O . GLY A 1 98 ? 54.141 -12.170 -10.542 1.00 56.88 98 GLY A O 1
ATOM 761 N N . GLU A 1 99 ? 52.235 -11.484 -11.488 1.00 51.34 99 GLU A N 1
ATOM 762 C CA . GLU A 1 99 ? 52.435 -12.258 -12.737 1.00 51.34 99 GLU A CA 1
ATOM 763 C C . GLU A 1 99 ? 53.080 -11.459 -13.887 1.00 51.34 99 GLU A C 1
ATOM 765 O O . GLU A 1 99 ? 53.081 -11.885 -15.042 1.00 51.34 99 GLU A O 1
ATOM 770 N N . ARG A 1 100 ? 53.721 -10.316 -13.604 1.00 51.78 100 ARG A N 1
ATOM 771 C CA . ARG A 1 100 ? 54.714 -9.752 -14.536 1.00 51.78 100 ARG A CA 1
ATOM 772 C C . ARG A 1 100 ? 56.048 -10.453 -14.321 1.00 51.78 100 ARG A C 1
ATOM 774 O O . ARG A 1 100 ? 56.957 -9.913 -13.699 1.00 51.78 100 ARG A O 1
ATOM 781 N N . GLY A 1 101 ? 56.112 -11.687 -14.812 1.00 47.03 101 GLY A N 1
ATOM 782 C CA . GLY A 1 101 ? 57.324 -12.488 -14.846 1.00 47.03 101 GLY A CA 1
ATOM 783 C C . GLY A 1 101 ? 58.451 -11.755 -15.569 1.00 47.03 101 GLY A C 1
ATOM 784 O O . GLY A 1 101 ? 58.342 -11.427 -16.750 1.00 47.03 101 GLY A O 1
ATOM 785 N N . GLU A 1 102 ? 59.529 -11.523 -14.825 1.00 48.12 102 GLU A N 1
ATOM 786 C CA . GLU A 1 102 ? 60.897 -11.387 -15.312 1.00 48.12 102 GLU A CA 1
ATOM 787 C C . GLU A 1 102 ? 61.144 -1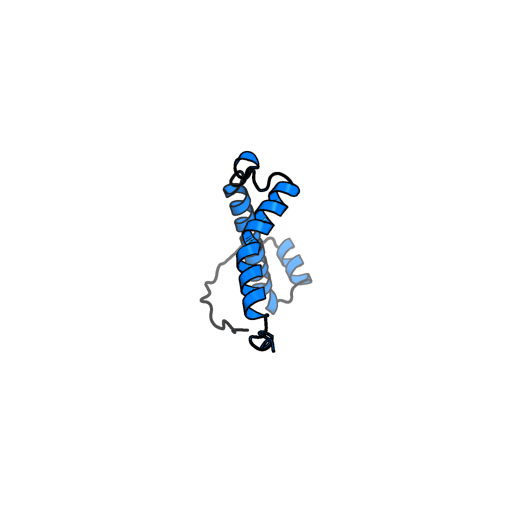2.466 -16.385 1.00 48.12 102 GLU A C 1
ATOM 789 O O . GLU A 1 102 ? 61.118 -13.665 -16.094 1.00 48.12 102 GLU A O 1
ATOM 794 N N . ALA A 1 103 ? 61.317 -12.054 -17.641 1.00 44.09 103 ALA A N 1
ATOM 795 C CA . ALA A 1 103 ? 61.842 -12.939 -18.673 1.00 44.09 103 ALA A CA 1
ATOM 796 C C . ALA A 1 103 ? 63.372 -13.033 -18.497 1.00 44.09 103 ALA A C 1
ATOM 798 O O . ALA A 1 103 ? 63.988 -11.996 -18.242 1.00 44.09 103 ALA A O 1
ATOM 799 N N . PRO A 1 104 ? 63.977 -14.233 -18.598 1.00 49.41 104 PRO A N 1
ATOM 800 C CA . PRO A 1 104 ? 65.425 -14.409 -18.474 1.00 49.41 104 PRO A CA 1
ATOM 801 C C . PRO A 1 104 ? 66.216 -13.745 -19.609 1.00 49.41 104 PRO A C 1
ATOM 803 O O . PRO A 1 104 ? 65.677 -13.638 -20.737 1.00 49.41 104 PRO A O 1
#

Foldseek 3Di:
DDDPPDDDDDDDDDDDDPVVVVVCVVPPPPVCSVVVVVVVVVVVVVVVVVVVVCVVCVVVDDCVVPVCPVDPVSVVVVVCVVCVVVVVVVVVVPPDPVPPDDDD

Secondary structure (DSSP, 8-state):
-----------------HHHHHHHHHHS-GGGHHHHHHHHHHHHHHHHHHHHHHHHTTTSS-GGG-GGGSSHHHHHHHHHHHHHHHHHHHHHHHS-GGG-----

Radius of gyration: 28.43 Å; Cα contac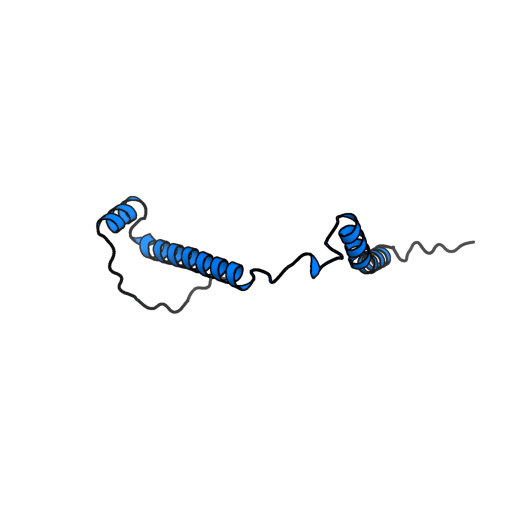ts (8 Å, |Δi|>4): 16; chains: 1; bounding box: 88×27×52 Å